Protein AF-A0AA50XQ64-F1 (afdb_monomer)

Radius of gyration: 9.54 Å; Cα contacts (8 Å, |Δi|>4): 30; chains: 1; bounding box: 20×32×14 Å

Nearest PDB structures (foldseek):
  5c44-assembly1_F  TM=9.827E-01  e=1.184E-04  Saccharomyces cerevisiae S288C
  4a3c-assembly1_F  TM=9.883E-01  e=2.424E-04  Saccharomyces cerevisiae
  5w64-assembly1_F  TM=9.408E-01  e=2.257E-04  Saccharomyces cerevisiae S288C
  5vvr-assembly1_F  TM=9.519E-01  e=4.301E-04  Saccharomyces cerevisiae S288C
  8orq-assembly1_K  TM=9.288E-01  e=1.440E-02  Pyrococcus furiosus DSM 3638

Mean predicted aligned error: 4.72 Å

InterP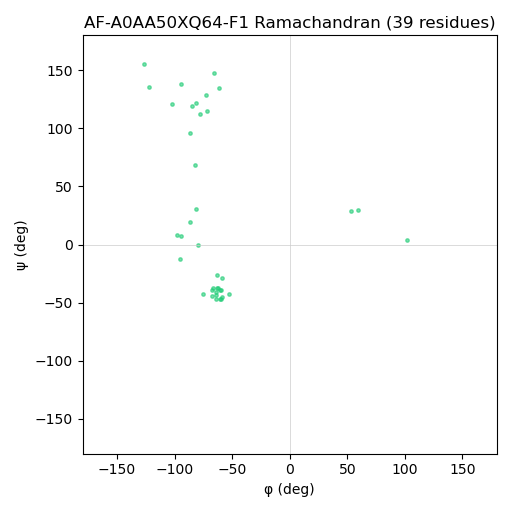ro domains:
  IPR006110 RNA polymerase, subunit omega/Rpo6/RPB6 [PF01192] (1-38)
  IPR006111 Archaeal Rpo6/eukaryotic RPB6 RNA polymerase subunit [PIRSF000778] (1-41)
  IPR036161 RPB6/omega subunit-like superfamily [G3DSA:3.90.940.10] (1-41)
  IPR036161 RPB6/omega subunit-like superfamily [SSF63562] (1-41)

pLDDT: mean 82.88, std 4.09, range [73.06, 89.75]

Solvent-accessible surface area (backbone atoms only — not comparable to full-atom values): 2714 Å² total; per-residue (Å²): 108,73,61,19,52,42,40,69,70,70,44,90,74,92,64,88,70,89,77,68,82,49,36,59,59,50,37,50,51,29,54,75,69,68,61,60,95,70,84,90,128

Sequence (41 aa):
GTRALQIAMCAPVMVELEGETDPLQIAMKELKQRKIPIIIR

Foldseek 3Di:
DVQLVCVVVVHDQPDDCPPDPRSVVSVVVCVVVVVDPDDDD

Secondary structure (DSSP, 8-state):
-HHHHHHHTTPPPSS--SS---HHHHHHHHHHTT-------

Organism: NCBI:txid2847717

Structure (mmCIF, N/CA/C/O backbone):
data_AF-A0AA50XQ64-F1
#
_entry.id   AF-A0AA50XQ64-F1
#
loop_
_atom_site.group_PDB
_atom_site.id
_atom_site.type_symbol
_atom_site.label_atom_id
_atom_site.label_alt_id
_atom_site.label_comp_id
_atom_site.label_asym_id
_atom_site.label_entity_id
_atom_site.label_seq_id
_atom_site.pdbx_PDB_ins_code
_atom_site.Cartn_x
_atom_site.Cartn_y
_atom_site.Cartn_z
_atom_site.occupancy
_atom_site.B_iso_or_equiv
_atom_site.auth_seq_id
_atom_site.auth_comp_id
_atom_site.auth_asym_id
_atom_site.auth_atom_id
_atom_site.pdbx_PDB_model_num
ATOM 1 N N . GLY A 1 1 ? -0.536 -5.034 3.680 1.00 77.25 1 GLY A N 1
ATOM 2 C CA . GLY A 1 1 ? 0.927 -5.181 3.570 1.00 77.25 1 GLY A CA 1
ATOM 3 C C . GLY A 1 1 ? 1.390 -4.979 2.143 1.00 77.25 1 GLY A C 1
ATOM 4 O O . GLY A 1 1 ? 1.797 -3.881 1.800 1.00 77.25 1 GLY A O 1
ATOM 5 N N . THR A 1 2 ? 1.250 -5.995 1.293 1.00 84.19 2 THR A N 1
ATOM 6 C CA . THR A 1 2 ? 1.684 -5.983 -0.119 1.00 84.19 2 THR A CA 1
ATOM 7 C C . THR A 1 2 ? 1.150 -4.802 -0.926 1.00 84.19 2 THR A C 1
ATOM 9 O O . THR A 1 2 ? 1.917 -4.174 -1.646 1.00 84.19 2 THR A O 1
ATOM 12 N N . ARG A 1 3 ? -0.128 -4.430 -0.767 1.00 85.62 3 ARG A N 1
ATOM 13 C CA . ARG A 1 3 ? -0.679 -3.261 -1.474 1.00 85.62 3 ARG A CA 1
ATOM 14 C C . ARG A 1 3 ? -0.087 -1.925 -1.008 1.00 85.62 3 ARG A C 1
ATOM 16 O O . ARG A 1 3 ? 0.221 -1.083 -1.838 1.00 85.62 3 ARG A O 1
ATOM 23 N N . ALA A 1 4 ? 0.141 -1.762 0.295 1.00 86.50 4 ALA A N 1
ATOM 24 C CA . ALA A 1 4 ? 0.800 -0.572 0.836 1.00 86.50 4 ALA A CA 1
ATOM 25 C C . ALA A 1 4 ? 2.242 -0.445 0.319 1.00 86.50 4 ALA A C 1
ATOM 27 O O . ALA A 1 4 ? 2.671 0.650 -0.020 1.00 86.50 4 ALA A O 1
ATOM 28 N N . LEU A 1 5 ? 2.960 -1.569 0.177 1.00 88.06 5 LEU A N 1
ATOM 29 C CA . LEU A 1 5 ? 4.289 -1.583 -0.439 1.00 88.06 5 LEU A CA 1
ATOM 30 C C . LEU A 1 5 ? 4.237 -1.168 -1.915 1.00 88.06 5 LEU A C 1
ATOM 32 O O . LEU A 1 5 ? 5.057 -0.370 -2.345 1.00 88.06 5 LEU A O 1
ATOM 36 N N . GLN A 1 6 ? 3.259 -1.660 -2.681 1.00 86.50 6 GLN A N 1
ATOM 37 C CA . GLN A 1 6 ? 3.081 -1.240 -4.075 1.00 86.50 6 GLN A CA 1
ATOM 38 C C . GLN A 1 6 ? 2.863 0.276 -4.179 1.00 86.50 6 GLN A C 1
ATOM 40 O O . GLN A 1 6 ? 3.502 0.926 -4.998 1.00 86.50 6 GLN A O 1
ATOM 45 N N . ILE A 1 7 ? 2.018 0.850 -3.320 1.00 86.94 7 ILE A N 1
ATOM 46 C CA . ILE A 1 7 ? 1.778 2.301 -3.277 1.00 86.94 7 ILE A CA 1
ATOM 47 C C . ILE A 1 7 ? 3.052 3.057 -2.870 1.00 86.94 7 ILE A C 1
ATOM 49 O O . ILE A 1 7 ? 3.380 4.067 -3.484 1.00 86.94 7 ILE A O 1
ATOM 53 N N . ALA A 1 8 ? 3.817 2.542 -1.901 1.00 85.00 8 ALA A N 1
ATOM 54 C CA . ALA A 1 8 ? 5.107 3.114 -1.506 1.00 85.00 8 ALA A CA 1
ATOM 55 C C . ALA A 1 8 ? 6.154 3.079 -2.637 1.00 85.00 8 ALA A C 1
ATOM 57 O O . ALA A 1 8 ? 7.043 3.922 -2.681 1.00 85.00 8 ALA A O 1
ATOM 58 N N . MET A 1 9 ? 6.027 2.141 -3.578 1.00 89.75 9 MET A N 1
ATOM 59 C CA . MET A 1 9 ? 6.815 2.083 -4.814 1.00 89.75 9 MET A CA 1
ATOM 60 C C . MET A 1 9 ? 6.209 2.928 -5.952 1.00 89.75 9 MET A C 1
ATOM 62 O O . MET A 1 9 ? 6.515 2.696 -7.120 1.00 89.75 9 MET A O 1
ATOM 66 N N . CYS A 1 10 ? 5.340 3.891 -5.628 1.00 82.81 10 CYS A N 1
ATOM 67 C CA . CYS A 1 10 ? 4.640 4.764 -6.574 1.00 82.81 10 CYS A CA 1
ATOM 68 C C . CYS A 1 10 ? 3.759 4.019 -7.597 1.00 82.81 10 CYS A C 1
ATOM 70 O O . CYS A 1 10 ? 3.565 4.498 -8.716 1.00 82.81 10 CYS A O 1
ATOM 72 N N . ALA A 1 11 ? 3.207 2.852 -7.241 1.00 87.31 11 ALA A N 1
ATOM 73 C CA . ALA A 1 11 ? 2.218 2.187 -8.085 1.00 87.31 11 ALA A CA 1
ATOM 74 C C . ALA A 1 11 ? 0.917 3.012 -8.171 1.00 87.31 11 ALA A C 1
ATOM 76 O O . ALA A 1 11 ? 0.525 3.649 -7.190 1.00 87.31 11 ALA A O 1
ATOM 77 N N . PRO A 1 12 ? 0.206 2.966 -9.312 1.00 84.69 12 PRO A N 1
ATOM 78 C CA . PRO A 1 12 ? -1.035 3.705 -9.492 1.00 84.69 12 PRO A CA 1
ATOM 79 C C . PRO A 1 12 ? -2.110 3.263 -8.492 1.00 84.69 12 PRO A C 1
ATOM 81 O O . PRO A 1 12 ? -2.348 2.067 -8.262 1.00 84.69 12 PRO A O 1
ATOM 84 N N . VAL A 1 13 ? -2.759 4.266 -7.908 1.00 83.88 13 VAL A N 1
ATOM 85 C CA . VAL A 1 13 ? -3.821 4.124 -6.912 1.00 83.88 13 VAL A CA 1
ATOM 86 C C . VAL A 1 13 ? -5.182 4.172 -7.609 1.00 83.88 13 VAL A C 1
ATOM 88 O O . VAL A 1 13 ? -5.388 4.988 -8.503 1.00 83.88 13 VAL A O 1
ATOM 91 N N . MET A 1 14 ? -6.118 3.310 -7.210 1.00 80.25 14 MET A N 1
ATOM 92 C CA . MET A 1 14 ? -7.458 3.194 -7.818 1.00 80.25 14 MET A CA 1
ATOM 93 C C . MET A 1 14 ? -8.552 3.949 -7.036 1.00 80.25 14 MET A C 1
ATOM 95 O O . MET A 1 14 ? -9.749 3.797 -7.312 1.00 80.25 14 MET A O 1
ATOM 99 N N . VAL A 1 15 ? -8.154 4.736 -6.033 1.00 81.69 15 VAL A N 1
ATOM 100 C CA . VAL A 1 15 ? -9.035 5.539 -5.171 1.00 81.69 15 VAL A CA 1
ATOM 101 C C . VAL A 1 15 ? -8.596 6.995 -5.153 1.00 81.69 15 VAL A C 1
ATOM 103 O O . VAL A 1 15 ? -7.431 7.306 -5.391 1.00 81.69 15 VAL A O 1
ATOM 106 N N . GLU A 1 16 ? -9.540 7.881 -4.852 1.00 79.31 16 GLU A N 1
ATOM 107 C CA . GLU A 1 16 ? -9.271 9.307 -4.706 1.00 79.31 16 GLU A CA 1
ATOM 108 C C . GLU A 1 16 ? -8.507 9.584 -3.405 1.00 79.31 16 GLU A C 1
ATOM 110 O O . GLU A 1 16 ? -8.880 9.132 -2.316 1.00 79.31 16 GLU A O 1
ATOM 115 N N . LEU A 1 17 ? -7.403 10.320 -3.538 1.00 77.31 17 LEU A N 1
ATOM 116 C CA . LEU A 1 17 ? -6.540 10.732 -2.438 1.00 77.31 17 LEU A CA 1
ATOM 117 C C . LEU A 1 17 ? -7.084 12.036 -1.843 1.00 7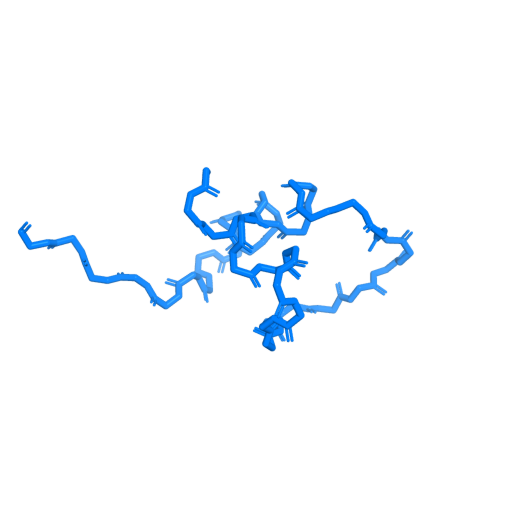7.31 17 LEU A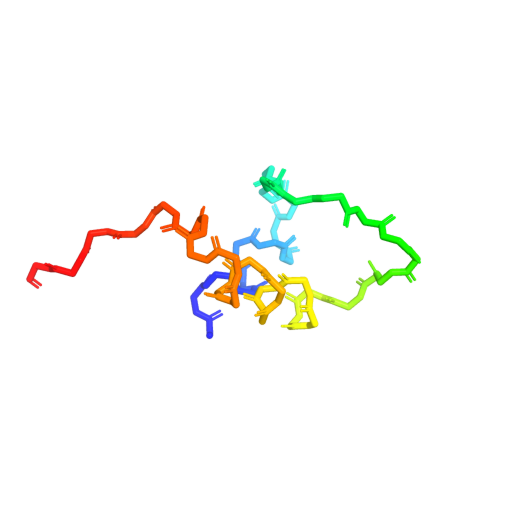 C 1
ATOM 119 O O . LEU A 1 17 ? -6.786 13.123 -2.324 1.00 77.31 17 LEU A O 1
ATOM 123 N N . GLU A 1 18 ? -7.876 11.939 -0.779 1.00 76.00 18 GLU A N 1
ATOM 124 C CA . GLU A 1 18 ? -8.481 13.093 -0.082 1.00 76.00 18 GLU A CA 1
ATOM 125 C C . GLU A 1 18 ? -7.512 13.786 0.908 1.00 76.00 18 GLU A C 1
ATOM 127 O O . GLU A 1 18 ? -7.931 14.312 1.935 1.00 76.00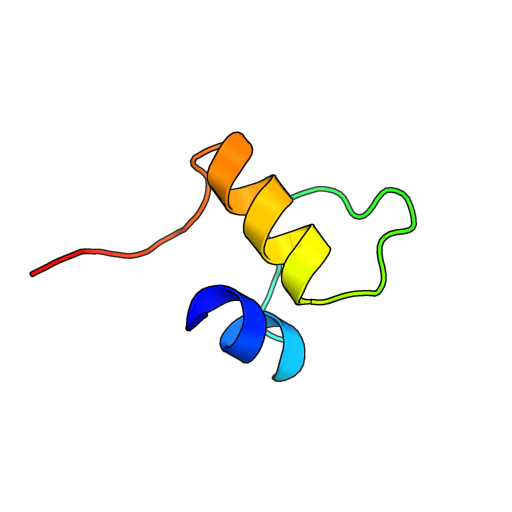 18 GLU A O 1
ATOM 132 N N . GLY A 1 19 ? -6.202 13.760 0.638 1.00 73.06 19 GLY A N 1
ATOM 133 C CA . GLY A 1 19 ? -5.160 14.280 1.542 1.00 73.06 19 GLY A CA 1
ATOM 134 C C . GLY A 1 19 ? -4.408 13.214 2.348 1.00 73.06 19 GLY A C 1
ATOM 135 O O . GLY A 1 19 ? -3.536 13.546 3.148 1.00 73.06 19 GLY A O 1
ATOM 136 N N . GLU A 1 20 ? -4.695 11.932 2.117 1.00 74.00 20 GLU A N 1
ATOM 137 C CA . GLU A 1 20 ? -3.897 10.827 2.654 1.00 74.00 20 GLU A CA 1
ATOM 138 C C . GLU A 1 20 ? -2.612 10.665 1.829 1.00 74.00 20 GLU A C 1
ATOM 140 O O . GLU A 1 20 ? -2.654 10.289 0.659 1.00 74.00 20 GLU A O 1
ATOM 145 N N . THR A 1 21 ? -1.463 10.953 2.439 1.00 77.69 21 THR A N 1
ATOM 146 C CA . THR A 1 21 ? -0.124 10.695 1.876 1.00 77.69 21 THR A CA 1
ATOM 147 C C . THR A 1 21 ? 0.475 9.375 2.352 1.00 77.69 21 THR A C 1
ATOM 149 O O . THR A 1 21 ? 1.474 8.917 1.800 1.00 77.69 21 THR A O 1
ATOM 152 N N . ASP A 1 22 ? -0.122 8.751 3.369 1.00 86.94 22 ASP A N 1
ATOM 153 C CA . ASP A 1 22 ? 0.393 7.519 3.954 1.00 86.94 22 ASP A CA 1
ATOM 154 C C . ASP A 1 22 ? -0.021 6.285 3.117 1.00 86.94 22 ASP A C 1
ATOM 156 O O . ASP A 1 22 ? -1.219 6.018 2.955 1.00 86.94 22 ASP A O 1
ATOM 160 N N . PRO A 1 23 ? 0.935 5.479 2.613 1.00 84.12 23 PRO A N 1
ATOM 161 C CA . PRO A 1 23 ? 0.648 4.313 1.772 1.00 84.12 23 PRO A CA 1
ATOM 162 C C . PRO A 1 23 ? -0.240 3.258 2.440 1.00 84.12 23 PRO A C 1
ATOM 164 O O . PRO A 1 23 ? -0.955 2.514 1.761 1.00 84.12 23 PRO A O 1
ATOM 167 N N . LEU A 1 24 ? -0.187 3.151 3.770 1.00 85.81 24 LEU A N 1
ATOM 168 C CA . LEU A 1 24 ? -0.968 2.191 4.538 1.00 85.81 24 LEU A CA 1
ATOM 169 C C . LEU A 1 24 ? -2.430 2.635 4.624 1.00 85.81 24 LEU A C 1
ATOM 171 O O . LEU A 1 24 ? -3.323 1.806 4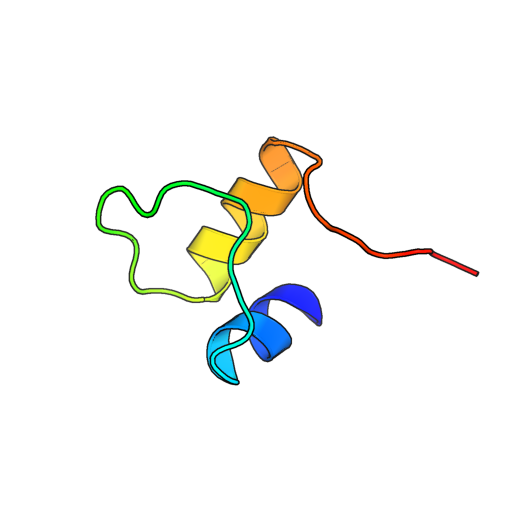.441 1.00 85.81 24 LEU A O 1
ATOM 175 N N . GLN A 1 25 ? -2.666 3.929 4.862 1.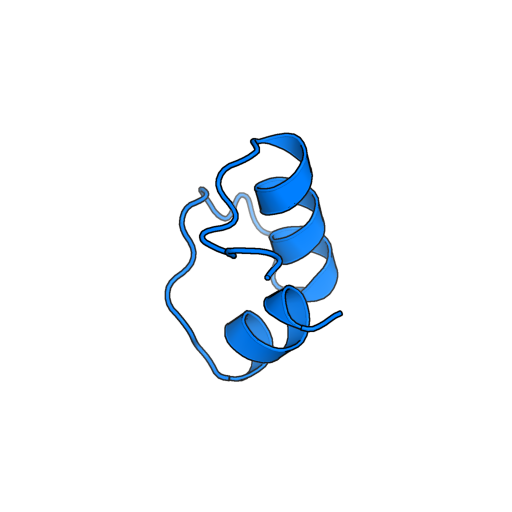00 86.75 25 GLN A N 1
ATOM 176 C CA . GLN A 1 25 ? -4.007 4.527 4.883 1.00 86.75 25 GLN A CA 1
ATOM 177 C C . GLN A 1 25 ? -4.686 4.365 3.516 1.00 86.75 25 GLN A C 1
ATOM 179 O O . GLN A 1 25 ? -5.781 3.803 3.432 1.00 86.75 25 GLN A O 1
ATOM 184 N N . ILE A 1 26 ? -3.958 4.675 2.439 1.00 85.81 26 ILE A N 1
ATOM 185 C CA . ILE A 1 26 ? -4.434 4.521 1.060 1.00 85.81 26 ILE A CA 1
ATOM 186 C C . ILE A 1 26 ? -4.791 3.055 0.761 1.00 85.81 26 ILE A C 1
ATOM 188 O O . ILE A 1 26 ? -5.881 2.763 0.264 1.00 85.81 26 ILE A O 1
ATOM 192 N N . ALA A 1 27 ? -3.919 2.106 1.124 1.00 85.94 27 ALA A N 1
ATOM 193 C CA . ALA A 1 27 ? -4.188 0.679 0.943 1.00 85.94 27 ALA A CA 1
ATOM 194 C C . ALA A 1 27 ? -5.410 0.202 1.747 1.00 8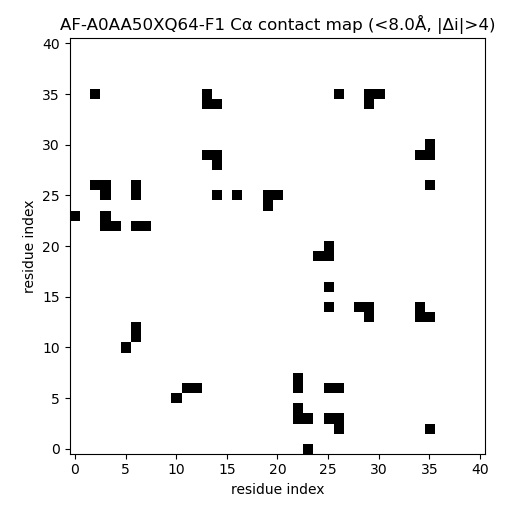5.94 27 ALA A C 1
ATOM 196 O O . ALA A 1 27 ? -6.176 -0.638 1.271 1.00 85.94 27 ALA A O 1
ATOM 197 N N . MET A 1 28 ? -5.614 0.717 2.965 1.00 86.44 28 MET A N 1
ATOM 198 C CA . MET A 1 28 ? -6.808 0.412 3.761 1.00 86.44 28 MET A CA 1
ATOM 199 C C . MET A 1 28 ? -8.073 0.982 3.122 1.00 86.44 28 MET A C 1
ATOM 201 O O . MET A 1 28 ? -9.120 0.333 3.157 1.00 86.44 28 MET A O 1
ATOM 205 N N . LYS A 1 29 ? -7.994 2.169 2.521 1.00 85.75 29 LYS A N 1
ATOM 206 C CA . LYS A 1 29 ? -9.114 2.796 1.815 1.00 85.75 29 LYS A CA 1
ATOM 207 C C . LYS A 1 29 ? -9.481 2.010 0.557 1.00 85.75 29 LYS A C 1
ATOM 209 O O . LYS A 1 29 ? -10.655 1.694 0.362 1.00 85.75 29 LYS A O 1
ATOM 214 N N . GLU A 1 30 ? -8.491 1.582 -0.229 1.00 84.94 30 GLU A N 1
ATOM 215 C CA . GLU A 1 30 ? -8.699 0.669 -1.362 1.00 84.94 30 GLU A CA 1
ATOM 216 C C . GLU A 1 30 ? -9.305 -0.671 -0.926 1.00 84.94 30 GLU A C 1
ATOM 218 O O . GLU A 1 30 ? -10.188 -1.196 -1.611 1.00 84.94 30 GLU A O 1
ATOM 223 N N . LEU A 1 31 ? -8.875 -1.213 0.223 1.00 85.19 31 LEU A N 1
ATOM 224 C CA . LEU A 1 31 ? -9.427 -2.449 0.787 1.00 85.19 31 LEU A CA 1
ATOM 225 C C . LEU A 1 31 ? -10.900 -2.271 1.164 1.00 85.19 31 LEU A C 1
ATOM 227 O O . LEU A 1 31 ? -11.728 -3.106 0.799 1.00 85.19 31 LEU A O 1
ATOM 231 N N . LYS A 1 32 ? -11.240 -1.1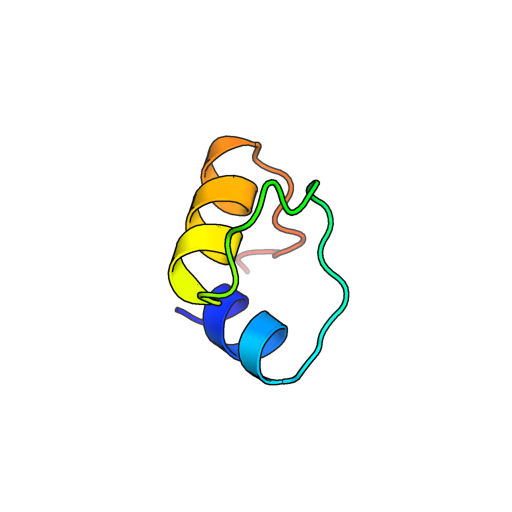70 1.849 1.00 85.44 32 LYS A N 1
ATOM 232 C CA . LYS A 1 32 ? -12.625 -0.833 2.217 1.00 85.44 32 LYS A CA 1
ATOM 233 C C . LYS A 1 32 ? -13.515 -0.665 0.986 1.00 85.44 32 LYS A C 1
ATOM 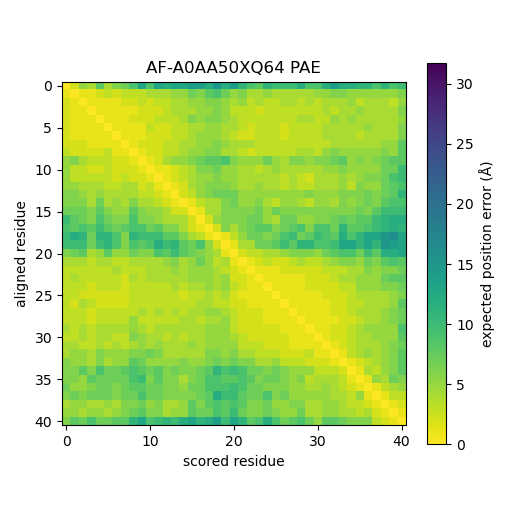235 O O . LYS A 1 32 ? -14.646 -1.140 0.994 1.00 85.44 32 LYS A O 1
ATOM 240 N N . GLN A 1 33 ? -12.999 -0.055 -0.081 1.00 86.81 33 GLN A N 1
ATOM 241 C CA . GLN A 1 33 ? -13.714 0.096 -1.352 1.00 86.81 33 GLN A CA 1
ATOM 242 C C . GLN A 1 33 ? -13.695 -1.171 -2.227 1.00 86.81 33 GLN A C 1
ATOM 244 O O . GLN A 1 33 ? -14.278 -1.163 -3.309 1.00 86.81 33 GLN A O 1
ATOM 249 N N . ARG A 1 34 ? -13.041 -2.260 -1.787 1.00 82.00 34 ARG A N 1
ATOM 250 C CA . ARG A 1 34 ? -12.870 -3.519 -2.540 1.00 82.00 34 ARG A CA 1
ATOM 251 C C . ARG A 1 34 ? -12.277 -3.327 -3.945 1.00 82.00 34 ARG A C 1
ATOM 253 O O . ARG A 1 34 ? -12.519 -4.134 -4.836 1.00 82.00 34 ARG A O 1
ATOM 260 N N . LYS A 1 35 ? -11.469 -2.281 -4.138 1.00 79.44 35 LYS A N 1
ATOM 261 C CA . LYS A 1 35 ? -10.817 -1.953 -5.419 1.00 79.44 35 LYS A CA 1
ATOM 262 C C . LYS A 1 35 ? -9.398 -2.507 -5.545 1.00 79.44 35 LYS A C 1
ATOM 264 O O . LYS A 1 35 ? -8.698 -2.168 -6.490 1.00 79.44 35 LYS A O 1
ATOM 269 N N . ILE A 1 36 ? -8.956 -3.334 -4.600 1.00 79.69 36 ILE A N 1
ATOM 270 C CA . ILE A 1 36 ? -7.608 -3.899 -4.611 1.00 79.69 36 ILE A CA 1
ATOM 271 C C . ILE A 1 36 ? -7.501 -4.954 -5.726 1.00 79.69 36 ILE A C 1
ATOM 273 O O . ILE A 1 36 ? -8.149 -5.998 -5.626 1.00 79.69 36 ILE A O 1
ATOM 277 N N . PRO A 1 37 ? -6.669 -4.735 -6.762 1.00 78.38 37 PRO A N 1
ATOM 278 C CA . PRO A 1 37 ? -6.525 -5.669 -7.873 1.00 78.38 37 PRO A CA 1
ATOM 279 C C . PRO A 1 37 ? -5.553 -6.799 -7.495 1.00 78.38 37 PRO A C 1
ATOM 281 O O . PRO A 1 37 ? -4.435 -6.869 -8.001 1.00 78.38 37 PRO A O 1
ATOM 284 N N . ILE A 1 38 ? -5.943 -7.666 -6.556 1.00 82.69 38 ILE A N 1
ATOM 285 C CA . ILE A 1 38 ? -5.143 -8.827 -6.136 1.00 82.69 38 ILE A CA 1
ATOM 286 C C . ILE A 1 38 ? -5.952 -10.104 -6.350 1.00 82.69 38 ILE A C 1
ATOM 288 O O . ILE A 1 38 ? -7.122 -10.183 -5.983 1.00 82.69 38 ILE A O 1
ATOM 292 N N . ILE A 1 39 ? -5.299 -11.120 -6.907 1.00 81.75 39 ILE A N 1
ATOM 293 C CA . ILE A 1 39 ? -5.817 -12.484 -6.996 1.00 81.75 39 ILE A CA 1
ATOM 294 C C . ILE A 1 39 ? -5.124 -13.291 -5.898 1.00 81.75 39 ILE A C 1
ATOM 296 O O . ILE A 1 39 ? -3.896 -13.371 -5.883 1.00 81.75 39 ILE A O 1
ATOM 300 N N . ILE A 1 40 ? -5.895 -13.871 -4.976 1.00 78.88 40 ILE A N 1
ATOM 301 C CA . ILE A 1 40 ? -5.378 -14.883 -4.046 1.00 78.88 40 ILE A CA 1
ATOM 302 C C . ILE A 1 40 ? -5.464 -16.223 -4.776 1.00 78.88 40 ILE A C 1
ATOM 304 O O . ILE A 1 40 ? -6.550 -16.620 -5.196 1.00 78.88 40 ILE A O 1
ATOM 308 N N . ARG A 1 41 ? -4.317 -16.868 -4.981 1.00 77.69 41 ARG A N 1
ATOM 309 C CA . ARG A 1 41 ? -4.194 -18.185 -5.606 1.00 77.69 41 ARG A CA 1
ATOM 310 C C . ARG A 1 41 ? -3.520 -19.136 -4.633 1.00 77.69 41 ARG A C 1
ATOM 312 O O . ARG A 1 41 ? -2.602 -18.664 -3.926 1.00 77.69 41 ARG A O 1
#